Protein AF-A0A2P2IEB6-F1 (afdb_monomer)

Secondary structure (DSSP, 8-state):
------EES----TT--S---EESSHHHHHHHHHHHHTT-S--EEEEEEES--SSSEEEEEEEEEE-SS-EEEESS--TTEEEEEEEEEEEEE-SSEEEEEEEESS--TTHHHHHHHHTT--B-

Mean predicted aligned error: 4.44 Å

Solvent-accessible surface area (backbone atoms only — not comparable to full-atom values): 7463 Å² total; per-residue (Å²): 132,84,82,78,67,62,45,68,65,58,86,75,57,93,94,50,86,80,93,75,52,66,30,73,46,70,69,57,36,49,52,54,39,48,39,54,72,71,61,74,58,86,50,75,42,82,43,54,20,39,41,74,76,97,53,62,60,50,71,54,76,42,22,41,29,74,56,99,87,49,67,46,80,35,98,56,90,51,93,81,40,38,84,38,37,38,39,38,33,62,74,45,82,57,92,60,34,25,37,28,40,38,36,51,78,43,93,59,82,63,46,70,54,51,53,30,39,74,72,69,30,31,63,113

Organism: NCBI:txid1518452

Nearest PDB structures (foldseek):
  5vbb-assembly1_A  TM=8.942E-01  e=1.731E-07  Homo sapiens
  1xpi-assembly2_B  TM=9.000E-01  e=1.934E-07  Escherichia coli
  2i82-assembly2_B  TM=9.274E-01  e=5.858E-07  Escherichia coli
  1v9f-assembly1_A  TM=8.729E-01  e=3.012E-07  Escherichia coli
  1v9k-assembly2_B  TM=8.672E-01  e=4.694E-07  Escherichia coli

pLDDT: mean 93.03, std 8.3, range [44.75, 98.44]

InterPro domains:
  IPR006145 Pseudouridine synthase, RsuA/RluA-like [PF00849] (3-117)
  IPR006145 Pseudouridine synthase, RsuA/RluA-like [cd02869] (9-124)
  IPR020103 Pseudouridine synthase, catalytic domain superfamily [SSF55120] (5-124)
  IPR050188 RluA Pseudouridine Synthase [PTHR21600] (9-124)

Foldseek 3Di:
DPPQDKDWLDDDDPPDDDDTDIGSDPVVSVVVNVCVVVVVDKDKDKFKWFADDPDQKDKDWFWWADDPPDIATDRDDDVRTDIWMKIWGFPDDDDGMTIIMIIGPDDDPCRVQNRCVVVVTHTD

Structure (mmCIF, N/CA/C/O backbone):
data_AF-A0A2P2IEB6-F1
#
_entry.id   AF-A0A2P2IEB6-F1
#
loop_
_atom_site.group_PDB
_atom_site.id
_atom_site.type_symbol
_atom_site.label_atom_id
_atom_site.label_alt_id
_atom_site.label_comp_id
_atom_site.label_asym_id
_atom_site.label_entity_id
_atom_site.label_seq_id
_atom_site.pdbx_PDB_ins_code
_atom_site.Cartn_x
_atom_site.Cartn_y
_atom_site.Cartn_z
_atom_site.occupancy
_atom_site.B_iso_or_equiv
_atom_site.auth_seq_id
_atom_site.auth_comp_id
_atom_site.auth_asym_id
_atom_site.auth_atom_id
_atom_site.pdbx_PDB_model_num
ATOM 1 N N . LYS A 1 1 ? 6.670 -29.311 -22.116 1.00 44.75 1 LYS A N 1
ATOM 2 C CA . LYS A 1 1 ? 5.925 -28.043 -21.888 1.00 44.75 1 LYS A CA 1
ATOM 3 C C . LYS A 1 1 ? 6.860 -26.886 -22.221 1.00 44.75 1 LYS A C 1
ATOM 5 O O . LYS A 1 1 ? 7.917 -26.811 -21.618 1.00 44.75 1 LYS A O 1
ATOM 10 N N . LYS A 1 2 ? 6.540 -26.054 -23.219 1.00 46.88 2 LYS A N 1
ATOM 11 C CA . LYS A 1 2 ? 7.366 -24.898 -23.611 1.00 46.88 2 LYS A CA 1
ATOM 12 C C . LYS A 1 2 ? 7.413 -23.932 -22.418 1.00 46.88 2 LYS A C 1
ATOM 14 O O . LYS A 1 2 ? 6.352 -23.486 -21.989 1.00 46.88 2 LYS A O 1
ATOM 19 N N . ASN A 1 3 ? 8.595 -23.670 -21.855 1.00 53.81 3 ASN A N 1
ATOM 20 C CA . ASN A 1 3 ? 8.770 -22.639 -20.831 1.00 53.81 3 ASN A CA 1
ATOM 21 C C . ASN A 1 3 ? 8.385 -21.303 -21.461 1.00 53.81 3 ASN A C 1
ATOM 23 O O . ASN A 1 3 ? 9.106 -20.747 -22.287 1.00 53.81 3 ASN A O 1
ATOM 27 N N . MET A 1 4 ? 7.178 -20.846 -21.154 1.00 59.84 4 MET A N 1
ATOM 28 C CA . MET A 1 4 ? 6.677 -19.575 -21.634 1.00 59.84 4 MET A CA 1
ATOM 29 C C . MET A 1 4 ? 7.330 -18.512 -20.754 1.00 59.84 4 MET A C 1
ATOM 31 O O . MET A 1 4 ? 6.841 -18.226 -19.667 1.00 59.84 4 MET A O 1
ATOM 35 N N . ASN A 1 5 ? 8.487 -18.010 -21.183 1.00 79.56 5 ASN A N 1
ATOM 36 C CA . ASN A 1 5 ? 9.218 -16.985 -20.448 1.00 79.56 5 ASN A CA 1
ATOM 37 C C . ASN A 1 5 ? 8.384 -15.698 -20.442 1.00 79.56 5 ASN A C 1
ATOM 39 O O . ASN A 1 5 ? 8.213 -15.055 -21.476 1.00 79.56 5 ASN A O 1
ATOM 43 N N . PHE A 1 6 ? 7.834 -15.343 -19.286 1.00 87.88 6 PHE A N 1
ATOM 44 C CA . PHE A 1 6 ? 7.255 -14.031 -19.022 1.00 87.88 6 PHE A CA 1
ATOM 45 C C . PHE A 1 6 ? 8.043 -13.360 -17.897 1.00 87.88 6 PHE A C 1
ATOM 47 O O . PHE A 1 6 ? 8.591 -14.026 -17.019 1.00 87.88 6 PHE A O 1
ATOM 54 N N . THR A 1 7 ? 8.094 -12.034 -17.918 1.00 93.19 7 THR A N 1
ATOM 55 C CA . THR A 1 7 ? 8.741 -11.221 -16.887 1.00 93.19 7 THR A CA 1
ATOM 56 C C . THR A 1 7 ? 7.682 -10.391 -16.181 1.00 93.19 7 THR A C 1
ATOM 58 O O . THR A 1 7 ? 6.880 -9.716 -16.828 1.00 93.19 7 THR A O 1
ATOM 61 N N . PHE A 1 8 ? 7.665 -10.454 -14.851 1.00 94.12 8 PHE A N 1
ATOM 62 C CA . PHE A 1 8 ? 6.779 -9.635 -14.031 1.00 94.12 8 PHE A CA 1
ATOM 63 C C . PHE A 1 8 ? 7.280 -8.192 -13.956 1.00 94.12 8 PHE A C 1
ATOM 65 O O . PHE A 1 8 ? 8.472 -7.960 -13.763 1.00 94.12 8 PHE A O 1
ATOM 72 N N . VAL A 1 9 ? 6.362 -7.233 -14.075 1.00 93.75 9 VAL A N 1
ATOM 73 C CA . VAL A 1 9 ? 6.667 -5.787 -14.029 1.00 93.75 9 VAL A CA 1
ATOM 74 C C . VAL A 1 9 ? 6.237 -5.133 -12.716 1.00 93.75 9 VAL A C 1
ATOM 76 O O . VAL A 1 9 ? 6.645 -4.019 -12.397 1.00 93.75 9 VAL A O 1
ATOM 79 N N . ASN A 1 10 ? 5.444 -5.835 -11.906 1.00 91.12 10 ASN A N 1
ATOM 80 C CA . ASN A 1 10 ? 5.138 -5.458 -10.534 1.00 91.12 10 ASN A CA 1
ATOM 81 C C . ASN A 1 10 ? 5.304 -6.654 -9.588 1.00 91.12 10 ASN A C 1
ATOM 83 O O . ASN A 1 10 ? 5.451 -7.804 -9.996 1.00 91.12 10 ASN A O 1
ATOM 87 N N . ARG A 1 11 ? 5.269 -6.353 -8.292 1.00 89.31 11 ARG A N 1
ATOM 88 C CA . ARG A 1 11 ? 5.283 -7.336 -7.210 1.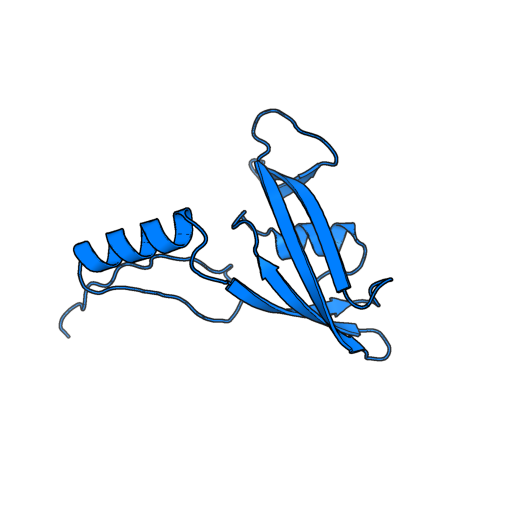00 89.31 11 ARG A CA 1
ATOM 89 C C . ARG A 1 11 ? 4.168 -7.030 -6.221 1.00 89.31 11 ARG A C 1
ATOM 91 O O . ARG A 1 11 ? 3.788 -5.870 -6.061 1.00 89.31 11 ARG A O 1
ATOM 98 N N . ILE A 1 12 ? 3.712 -8.069 -5.538 1.00 91.88 12 ILE A N 1
ATOM 99 C CA . ILE A 1 12 ? 2.858 -7.992 -4.353 1.00 91.88 12 ILE A CA 1
ATOM 100 C C . ILE A 1 12 ? 3.551 -8.737 -3.209 1.00 91.88 12 ILE A C 1
ATOM 102 O O . ILE A 1 12 ? 4.440 -9.559 -3.450 1.00 91.88 12 ILE A O 1
ATOM 106 N N . ASP A 1 13 ? 3.197 -8.419 -1.967 1.00 88.69 13 ASP A N 1
ATOM 107 C CA . ASP A 1 13 ? 3.759 -9.110 -0.806 1.00 88.69 13 ASP A CA 1
ATOM 108 C C . ASP A 1 13 ? 3.252 -10.557 -0.742 1.00 88.69 13 ASP A C 1
ATOM 110 O O . ASP A 1 13 ? 2.150 -10.858 -1.193 1.00 88.69 13 ASP A O 1
ATOM 114 N N . LYS A 1 14 ? 4.034 -11.464 -0.141 1.00 88.62 14 LYS A N 1
ATOM 115 C CA . LYS A 1 14 ? 3.709 -12.903 -0.080 1.00 88.62 14 LYS A CA 1
ATOM 116 C C . LYS A 1 14 ? 2.325 -13.187 0.522 1.00 88.62 14 LYS A C 1
ATOM 118 O O . LYS A 1 14 ? 1.644 -14.101 0.079 1.00 88.62 14 LYS A O 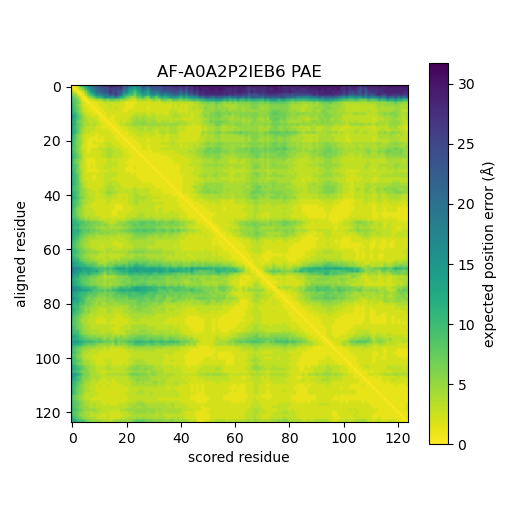1
ATOM 123 N N . ALA A 1 15 ? 1.932 -12.412 1.531 1.00 89.94 15 ALA A N 1
ATOM 124 C CA . ALA A 1 15 ? 0.643 -12.531 2.214 1.00 89.94 15 ALA A CA 1
ATOM 125 C C . ALA A 1 15 ? -0.435 -11.598 1.627 1.00 89.94 15 ALA A C 1
ATOM 127 O O . ALA A 1 15 ? -1.409 -11.278 2.303 1.00 89.94 15 ALA A O 1
ATOM 128 N N . THR A 1 16 ? -0.239 -11.093 0.409 1.00 93.31 16 THR A N 1
ATOM 129 C CA . THR A 1 16 ? -1.180 -10.214 -0.285 1.00 93.31 16 THR A CA 1
ATOM 130 C C . THR A 1 16 ? -1.653 -10.907 -1.555 1.00 93.31 16 THR A C 1
ATOM 132 O O . THR A 1 16 ? -0.849 -11.286 -2.400 1.00 93.31 16 THR A O 1
ATOM 135 N N . SER A 1 17 ? -2.966 -11.063 -1.703 1.00 95.19 17 SER A N 1
ATOM 136 C CA . SER A 1 17 ? -3.593 -11.489 -2.955 1.00 95.19 17 SER A CA 1
ATOM 137 C C . SER A 1 17 ? -3.807 -10.298 -3.887 1.00 95.19 17 SER A C 1
ATOM 139 O O . SER A 1 17 ? -3.971 -9.168 -3.425 1.00 95.19 17 SER A O 1
ATOM 141 N N . GLY A 1 18 ? -3.894 -10.544 -5.193 1.00 94.06 18 GLY A N 1
ATOM 142 C CA . GLY A 1 18 ? -4.350 -9.530 -6.137 1.00 94.06 18 GLY A CA 1
ATOM 143 C C . GLY A 1 18 ? -3.716 -9.645 -7.512 1.00 94.06 18 GLY A C 1
ATOM 144 O O . GLY A 1 18 ? -3.271 -10.712 -7.930 1.00 94.06 18 GLY A O 1
ATOM 145 N N . MET A 1 19 ? -3.700 -8.514 -8.213 1.00 94.06 19 MET A N 1
ATOM 146 C CA . MET A 1 19 ? -3.271 -8.432 -9.602 1.00 94.06 19 MET A CA 1
ATOM 147 C C . MET A 1 19 ? -1.744 -8.361 -9.734 1.00 94.06 19 MET A C 1
ATOM 149 O O . MET A 1 19 ? -1.083 -7.488 -9.161 1.00 94.06 19 MET A O 1
ATOM 153 N N . ILE A 1 20 ? -1.198 -9.256 -10.556 1.00 93.69 20 ILE A N 1
ATOM 154 C CA . ILE A 1 20 ? 0.193 -9.240 -11.007 1.00 93.69 20 ILE A CA 1
ATOM 155 C C . ILE A 1 20 ? 0.192 -9.095 -12.525 1.00 93.69 20 ILE A C 1
ATOM 157 O O . ILE A 1 20 ? -0.549 -9.776 -13.229 1.00 93.69 20 ILE A O 1
ATOM 161 N N . ILE A 1 21 ? 1.034 -8.200 -13.016 1.00 93.50 21 ILE A N 1
ATOM 162 C CA . ILE A 1 21 ? 1.210 -7.880 -14.421 1.00 93.50 21 ILE A CA 1
ATOM 163 C C . ILE A 1 21 ? 2.527 -8.516 -14.868 1.00 93.50 21 ILE A C 1
ATOM 165 O O . ILE A 1 21 ? 3.580 -8.322 -14.252 1.00 93.50 21 ILE A O 1
ATOM 169 N N . GLY A 1 22 ? 2.466 -9.284 -15.952 1.00 93.50 22 GLY A N 1
ATOM 170 C CA . GLY A 1 22 ? 3.629 -9.881 -16.591 1.00 93.50 22 GLY A CA 1
ATOM 171 C C . GLY A 1 22 ? 3.522 -9.792 -18.105 1.00 93.50 22 GLY A C 1
ATOM 172 O O . GLY A 1 22 ? 2.426 -9.844 -18.661 1.00 93.50 22 GLY A O 1
ATOM 173 N N . ALA A 1 23 ? 4.665 -9.666 -18.769 1.00 95.06 23 ALA A N 1
ATOM 174 C CA . ALA A 1 23 ? 4.748 -9.553 -20.219 1.00 95.06 23 ALA A CA 1
ATOM 175 C C . ALA A 1 23 ? 5.660 -10.634 -20.808 1.00 95.06 23 ALA A C 1
ATOM 177 O O . ALA A 1 23 ? 6.633 -11.057 -20.185 1.00 95.06 23 ALA A O 1
ATOM 178 N N . LYS A 1 24 ? 5.325 -11.098 -22.018 1.00 93.69 24 LYS A N 1
ATOM 179 C CA . LYS A 1 24 ? 6.046 -12.178 -22.721 1.00 93.69 24 LYS A CA 1
ATOM 180 C C . LYS A 1 24 ? 7.233 -11.685 -23.551 1.00 93.69 24 LYS A C 1
ATOM 182 O O . LYS A 1 24 ? 8.063 -12.490 -23.956 1.00 93.69 24 LYS A O 1
ATOM 187 N N . THR A 1 25 ? 7.296 -10.390 -23.850 1.00 93.94 25 THR A N 1
ATOM 188 C CA . THR A 1 25 ? 8.331 -9.805 -24.708 1.00 93.94 25 THR A CA 1
ATOM 189 C C . THR A 1 25 ? 9.010 -8.641 -24.000 1.00 93.94 25 THR A C 1
ATOM 191 O O . THR A 1 25 ? 8.372 -7.870 -23.284 1.00 93.94 25 THR A O 1
ATOM 194 N N . LEU A 1 26 ? 10.320 -8.503 -24.211 1.00 93.19 26 LEU A N 1
ATOM 195 C CA . LEU A 1 26 ? 11.119 -7.453 -23.579 1.00 93.19 26 LEU A CA 1
ATOM 196 C C . LEU A 1 26 ? 10.646 -6.020 -23.906 1.00 93.19 26 LEU A C 1
ATOM 198 O O . LEU A 1 26 ? 10.674 -5.197 -22.991 1.00 93.19 26 LEU A O 1
ATOM 202 N N . PRO A 1 27 ? 10.180 -5.692 -25.132 1.00 96.06 27 PRO A N 1
ATOM 203 C CA . PRO A 1 27 ? 9.629 -4.366 -25.414 1.00 96.06 27 PRO A CA 1
ATOM 204 C C . PRO A 1 27 ? 8.446 -4.011 -24.504 1.00 96.06 27 PRO A C 1
ATOM 206 O O . PRO A 1 27 ? 8.459 -2.956 -23.880 1.00 96.06 27 PRO A O 1
ATOM 209 N N . VAL A 1 28 ? 7.495 -4.935 -24.325 1.00 96.19 28 VAL A N 1
ATOM 210 C CA . VAL A 1 28 ? 6.307 -4.714 -23.481 1.00 96.19 28 VAL A CA 1
ATOM 211 C C . VAL A 1 28 ? 6.679 -4.647 -21.996 1.00 96.19 28 VAL A C 1
ATOM 213 O O . VAL A 1 28 ? 6.109 -3.860 -21.247 1.00 96.19 28 VAL A O 1
ATOM 216 N N . VAL A 1 29 ? 7.676 -5.425 -21.551 1.00 95.62 29 VAL A N 1
ATOM 217 C CA . VAL A 1 29 ? 8.217 -5.314 -20.181 1.00 95.62 29 VAL A CA 1
ATOM 218 C C . VAL A 1 29 ? 8.747 -3.904 -19.918 1.00 95.62 29 VAL A C 1
ATOM 220 O O . VAL A 1 29 ? 8.483 -3.345 -18.853 1.00 95.62 29 VAL A O 1
ATOM 223 N N . ARG A 1 30 ? 9.494 -3.332 -20.873 1.00 95.44 30 ARG A N 1
ATOM 224 C CA . ARG A 1 30 ? 10.075 -1.987 -20.755 1.00 95.44 30 ARG A CA 1
ATOM 225 C C . ARG A 1 30 ? 8.986 -0.924 -20.721 1.00 95.44 30 ARG A C 1
ATOM 227 O O . ARG A 1 30 ? 8.978 -0.131 -19.791 1.00 95.44 30 ARG A O 1
ATOM 234 N N . GLU A 1 31 ? 8.049 -0.975 -21.662 1.00 96.75 31 GLU A N 1
ATOM 235 C CA . GLU A 1 31 ? 6.917 -0.048 -21.735 1.00 96.75 31 GLU A CA 1
ATOM 236 C C . GLU A 1 31 ? 6.113 -0.040 -20.429 1.00 96.75 31 GLU A C 1
ATOM 238 O O . GLU A 1 31 ? 6.021 0.990 -19.769 1.00 96.75 31 GLU A O 1
ATOM 243 N N . LEU A 1 32 ? 5.652 -1.205 -19.960 1.00 95.88 32 LEU A N 1
ATOM 244 C CA . LEU A 1 32 ? 4.899 -1.297 -18.704 1.00 95.88 32 LEU A CA 1
ATOM 245 C C . LEU A 1 32 ? 5.712 -0.836 -17.485 1.00 95.88 32 LEU A C 1
ATOM 247 O O . LEU A 1 32 ? 5.150 -0.302 -16.529 1.00 95.88 32 LEU A O 1
ATOM 251 N N . SER A 1 33 ? 7.029 -1.049 -17.487 1.00 93.62 33 SER A N 1
ATOM 252 C CA . SER A 1 33 ? 7.896 -0.573 -16.403 1.00 93.62 33 SER A CA 1
ATOM 253 C C . SER A 1 33 ? 8.007 0.952 -16.380 1.00 93.62 33 SER A C 1
ATOM 255 O O . SER A 1 33 ? 8.033 1.530 -15.290 1.00 93.62 33 SER A O 1
ATOM 257 N N . GLU A 1 34 ? 8.053 1.599 -17.546 1.00 95.25 34 GLU A N 1
ATOM 258 C CA . GLU A 1 34 ? 8.020 3.061 -17.659 1.00 95.25 34 GLU A CA 1
ATOM 259 C C . GLU A 1 34 ? 6.648 3.615 -17.254 1.00 95.25 34 GLU A C 1
ATOM 261 O O . GLU A 1 34 ? 6.599 4.487 -16.393 1.00 95.25 34 GLU A O 1
ATOM 266 N N . GLU A 1 35 ? 5.538 3.017 -17.700 1.00 95.50 35 GLU A N 1
ATOM 267 C CA . GLU A 1 35 ? 4.180 3.391 -17.256 1.00 95.50 35 GLU A CA 1
ATOM 268 C C . GLU A 1 35 ? 4.034 3.356 -15.722 1.00 95.50 35 GLU A C 1
ATOM 270 O O . GLU A 1 35 ? 3.459 4.256 -15.098 1.00 95.50 35 GLU A O 1
ATOM 275 N N . ILE A 1 36 ? 4.594 2.324 -15.078 1.00 91.75 36 ILE A N 1
ATOM 276 C CA . ILE A 1 36 ? 4.622 2.214 -13.614 1.00 91.75 36 ILE A CA 1
ATOM 277 C C . ILE A 1 36 ? 5.516 3.295 -12.993 1.00 91.75 36 ILE A C 1
ATOM 279 O O . ILE A 1 36 ? 5.165 3.841 -11.940 1.00 91.75 36 ILE A O 1
ATOM 283 N N . ARG A 1 37 ? 6.678 3.581 -13.591 1.00 89.75 37 ARG A N 1
ATOM 284 C CA . ARG A 1 37 ? 7.633 4.585 -13.096 1.00 89.75 37 ARG A CA 1
ATOM 285 C C . ARG A 1 37 ? 7.049 5.993 -13.176 1.00 89.75 37 ARG A C 1
ATOM 287 O O . ARG A 1 37 ? 7.179 6.751 -12.217 1.00 89.75 37 ARG A O 1
ATOM 294 N N . GLU A 1 38 ? 6.370 6.296 -14.272 1.00 93.19 38 GLU A N 1
ATOM 295 C CA . GLU A 1 38 ? 5.707 7.571 -14.556 1.00 93.19 38 GLU A CA 1
ATOM 296 C C . GLU A 1 38 ? 4.336 7.690 -13.874 1.00 93.19 38 GLU A C 1
ATOM 298 O O . GLU A 1 38 ? 3.660 8.705 -14.016 1.00 93.19 38 GLU A O 1
ATOM 303 N N . ARG A 1 39 ? 3.946 6.684 -13.073 1.00 90.25 39 ARG A N 1
ATOM 304 C CA . ARG A 1 39 ? 2.701 6.650 -12.285 1.00 90.25 39 ARG A CA 1
ATOM 305 C C . ARG A 1 39 ? 1.435 6.782 -13.139 1.00 90.25 39 ARG A C 1
ATOM 307 O O . ARG A 1 39 ? 0.420 7.271 -12.657 1.00 90.25 39 ARG A O 1
ATOM 314 N N . ARG A 1 40 ? 1.477 6.302 -14.383 1.00 92.69 40 ARG A N 1
ATOM 315 C CA . ARG A 1 40 ? 0.309 6.233 -15.277 1.00 92.69 40 ARG A CA 1
ATOM 316 C C . ARG A 1 40 ? -0.595 5.029 -14.993 1.00 92.69 40 ARG A C 1
ATOM 318 O O . ARG A 1 40 ? -1.711 4.959 -15.495 1.00 92.69 40 ARG A O 1
ATOM 325 N N . ILE A 1 41 ? -0.134 4.098 -14.153 1.00 91.19 41 ILE A N 1
ATOM 326 C CA . ILE A 1 41 ? -0.909 2.941 -13.692 1.00 91.19 41 ILE A CA 1
ATOM 327 C C . ILE A 1 41 ? -1.330 3.126 -12.233 1.00 91.19 41 ILE A C 1
ATOM 329 O O . ILE A 1 41 ? -0.504 3.060 -11.315 1.00 91.19 41 ILE A O 1
ATOM 333 N N . ASP A 1 42 ? -2.640 3.244 -12.027 1.00 91.38 42 ASP A N 1
ATOM 334 C CA . ASP A 1 42 ? -3.261 3.243 -10.707 1.00 91.38 42 ASP A CA 1
ATOM 335 C C . ASP A 1 42 ? -3.270 1.840 -10.094 1.00 91.38 42 ASP A C 1
ATOM 337 O O . ASP A 1 42 ? -3.764 0.875 -10.682 1.00 91.38 42 ASP A O 1
ATOM 341 N N . LYS A 1 43 ? -2.773 1.724 -8.858 1.00 92.69 43 LYS A N 1
ATOM 342 C CA . LYS A 1 43 ? -2.792 0.467 -8.093 1.00 92.69 43 LYS A CA 1
ATOM 343 C C . LYS A 1 43 ? -3.723 0.610 -6.901 1.00 92.69 43 LYS A C 1
ATOM 345 O O . LYS A 1 43 ? -3.373 1.268 -5.919 1.00 92.69 43 LYS A O 1
ATOM 350 N N . LYS A 1 44 ? -4.894 -0.017 -7.007 1.00 95.44 44 LYS A N 1
ATOM 351 C CA . LYS A 1 44 ? -5.937 -0.020 -5.978 1.00 95.44 44 LYS A CA 1
ATOM 352 C C . LYS A 1 44 ? -5.988 -1.362 -5.260 1.00 95.44 44 LYS A C 1
ATOM 354 O O . LYS A 1 44 ? -5.884 -2.413 -5.889 1.00 95.44 44 LYS A O 1
ATOM 359 N N . TYR A 1 45 ? -6.178 -1.308 -3.950 1.00 96.94 45 TYR A N 1
ATOM 360 C CA . TYR A 1 45 ? -6.259 -2.464 -3.068 1.00 96.94 45 TYR A CA 1
ATOM 361 C C . TYR A 1 45 ? -7.490 -2.348 -2.182 1.00 96.94 45 TYR A C 1
ATOM 363 O O . TYR A 1 45 ? -7.774 -1.274 -1.659 1.00 96.94 45 TYR A O 1
ATOM 371 N N . TYR A 1 46 ? -8.177 -3.465 -1.963 1.00 97.94 46 TYR A N 1
ATOM 372 C CA . TYR A 1 46 ? -9.148 -3.575 -0.881 1.00 97.94 46 TYR A CA 1
ATOM 373 C C . TYR A 1 46 ? -8.449 -4.087 0.369 1.00 97.94 46 TYR A C 1
ATOM 375 O O . TYR A 1 46 ? -7.680 -5.046 0.308 1.00 97.94 46 TYR A O 1
ATOM 383 N N . ILE A 1 47 ? -8.689 -3.415 1.488 1.00 98.00 47 ILE A N 1
ATOM 384 C CA . ILE A 1 47 ? -7.935 -3.614 2.720 1.00 98.00 47 ILE A CA 1
ATOM 385 C C . ILE A 1 47 ? -8.923 -3.684 3.872 1.00 98.00 47 ILE A C 1
ATOM 387 O O . ILE A 1 47 ? -9.661 -2.732 4.114 1.00 98.00 47 ILE A O 1
ATOM 391 N N . LEU A 1 48 ? -8.938 -4.806 4.583 1.00 98.06 48 LEU A N 1
ATOM 392 C CA . LEU A 1 48 ? -9.667 -4.914 5.837 1.00 98.06 48 LEU A CA 1
ATOM 393 C C . LEU A 1 48 ? -8.737 -4.477 6.968 1.00 98.06 48 LEU A C 1
ATOM 395 O O . LEU A 1 48 ? -7.652 -5.036 7.113 1.00 98.06 48 LEU A O 1
ATOM 399 N N . VAL A 1 49 ? -9.156 -3.481 7.742 1.00 98.25 49 VAL A N 1
ATOM 400 C CA . VAL A 1 49 ? -8.411 -2.991 8.906 1.00 98.25 49 VAL A CA 1
ATOM 401 C C . VAL A 1 49 ? -9.197 -3.207 10.187 1.00 98.25 49 VAL A C 1
ATOM 403 O O . VAL A 1 49 ? -10.434 -3.171 10.169 1.00 98.25 49 VAL A O 1
ATOM 406 N N . ASP A 1 50 ? -8.481 -3.383 11.290 1.00 97.62 50 ASP A N 1
ATOM 407 C CA . ASP A 1 50 ? -9.057 -3.282 12.625 1.00 97.62 50 ASP A CA 1
ATOM 408 C C . ASP A 1 50 ? -9.283 -1.806 12.984 1.00 97.62 50 ASP A C 1
ATOM 410 O O . ASP A 1 50 ? -8.474 -0.930 12.686 1.00 97.62 50 ASP A O 1
ATOM 414 N N . GLY A 1 51 ? -10.416 -1.515 13.613 1.00 95.44 51 GLY A N 1
ATOM 415 C CA . GLY A 1 51 ? -10.834 -0.169 13.981 1.00 95.44 51 GLY A CA 1
ATOM 416 C C . GLY A 1 51 ? -11.554 0.603 12.873 1.00 95.44 51 GLY A C 1
ATOM 417 O O . GLY A 1 51 ? -11.989 0.069 11.846 1.00 95.44 51 GLY A O 1
ATOM 418 N N . LYS A 1 52 ? -11.741 1.901 13.134 1.00 94.88 52 LYS A N 1
ATOM 419 C CA . LYS A 1 52 ? -12.449 2.842 12.260 1.00 94.88 52 LYS A CA 1
ATOM 420 C C . LYS A 1 52 ? -11.566 4.056 11.983 1.00 94.88 52 LYS A C 1
ATOM 422 O O . LYS A 1 52 ? -11.112 4.687 12.940 1.00 94.88 52 LYS A O 1
ATOM 427 N N . PRO A 1 53 ? -11.346 4.424 10.710 1.00 94.19 53 PRO A N 1
ATOM 428 C CA . PRO A 1 53 ? -10.664 5.666 10.386 1.00 94.19 53 PRO A CA 1
ATOM 429 C C . PRO A 1 53 ? -11.468 6.863 10.898 1.00 94.19 53 PRO A C 1
ATOM 431 O O . PRO A 1 53 ? -12.699 6.853 10.877 1.00 94.19 53 PRO A O 1
ATOM 434 N N . LYS A 1 54 ? -10.773 7.933 11.290 1.00 92.44 54 LYS A N 1
ATOM 435 C CA . LYS A 1 54 ? -11.418 9.177 11.747 1.00 92.44 54 LYS A CA 1
ATOM 436 C C . LYS A 1 54 ? -12.206 9.883 10.638 1.00 92.44 54 LYS A C 1
ATOM 438 O O . LYS A 1 54 ? -13.132 10.632 10.926 1.00 92.44 54 LYS A O 1
ATOM 443 N N . GLN A 1 55 ? -11.817 9.675 9.381 1.00 95.88 55 GLN A N 1
ATOM 444 C CA . GLN A 1 55 ? -12.415 10.309 8.208 1.00 95.88 55 GLN A CA 1
ATOM 445 C C . GLN A 1 55 ? -12.709 9.266 7.127 1.00 95.88 55 GLN A C 1
ATOM 447 O O . GLN A 1 55 ? -11.942 8.327 6.935 1.00 95.88 55 GLN A O 1
ATOM 452 N N . ASN A 1 56 ? -13.787 9.467 6.364 1.00 95.94 56 ASN A N 1
ATOM 453 C CA . ASN A 1 56 ? -14.159 8.571 5.260 1.00 95.94 56 ASN A CA 1
ATOM 454 C C . ASN A 1 56 ? -13.172 8.597 4.086 1.00 95.94 56 ASN A C 1
ATOM 456 O O . ASN A 1 56 ? -13.146 7.665 3.287 1.00 95.94 56 ASN A O 1
ATOM 460 N N . LYS A 1 57 ? -12.397 9.671 3.940 1.00 98.19 57 LYS A N 1
ATOM 461 C CA . LYS A 1 57 ? -11.298 9.784 2.983 1.00 98.19 57 LYS A CA 1
ATOM 462 C C . LYS A 1 57 ? -10.125 10.409 3.712 1.00 98.19 57 LYS A C 1
ATOM 464 O O . LYS A 1 57 ? -10.316 11.403 4.403 1.00 98.19 57 LYS A O 1
ATOM 469 N N . PHE A 1 58 ? -8.942 9.842 3.557 1.00 98.00 58 PHE A N 1
ATOM 470 C CA . PHE A 1 58 ? -7.736 10.359 4.190 1.00 98.00 58 PHE A CA 1
ATOM 471 C C . PHE A 1 58 ? -6.510 10.011 3.351 1.00 98.00 58 PHE A C 1
ATOM 473 O O . PHE A 1 58 ? -6.538 9.113 2.511 1.00 98.00 58 PHE A O 1
ATOM 480 N N . THR A 1 59 ? -5.440 10.772 3.545 1.00 98.12 59 THR A N 1
ATOM 481 C CA . THR A 1 59 ? -4.156 10.565 2.870 1.00 98.12 59 THR A CA 1
ATOM 482 C C . THR A 1 59 ? -3.090 10.431 3.936 1.00 98.12 59 THR A C 1
ATOM 484 O O . THR A 1 59 ? -3.041 11.260 4.840 1.00 98.12 59 THR A O 1
ATOM 487 N N . ILE A 1 60 ? -2.230 9.427 3.807 1.00 97.12 60 ILE A N 1
ATOM 488 C CA . ILE A 1 60 ? -1.047 9.290 4.655 1.00 97.12 60 ILE A CA 1
ATOM 489 C C . ILE A 1 60 ? 0.164 9.670 3.808 1.00 97.12 60 ILE A C 1
ATOM 491 O O . ILE A 1 60 ? 0.411 9.061 2.761 1.00 97.12 60 ILE A O 1
ATOM 495 N N . LYS A 1 61 ? 0.888 10.702 4.250 1.00 96.94 61 LYS A N 1
ATOM 496 C CA . LYS A 1 61 ? 2.172 11.127 3.686 1.00 96.94 61 LYS A CA 1
ATOM 497 C C . LYS A 1 61 ? 3.239 10.974 4.756 1.00 96.94 61 LYS A C 1
ATOM 499 O O . LYS A 1 61 ? 3.129 11.583 5.815 1.00 96.94 61 LYS A O 1
ATOM 504 N N . SER A 1 62 ? 4.256 10.181 4.465 1.00 96.56 62 SER A N 1
ATOM 505 C CA . SER A 1 62 ? 5.329 9.881 5.410 1.00 96.56 62 SER A CA 1
ATOM 506 C C . SER A 1 62 ? 6.562 9.360 4.690 1.00 96.56 62 SER A C 1
ATOM 508 O O . SER A 1 62 ? 6.530 9.089 3.484 1.00 96.56 62 SER A O 1
ATOM 510 N N . TYR A 1 63 ? 7.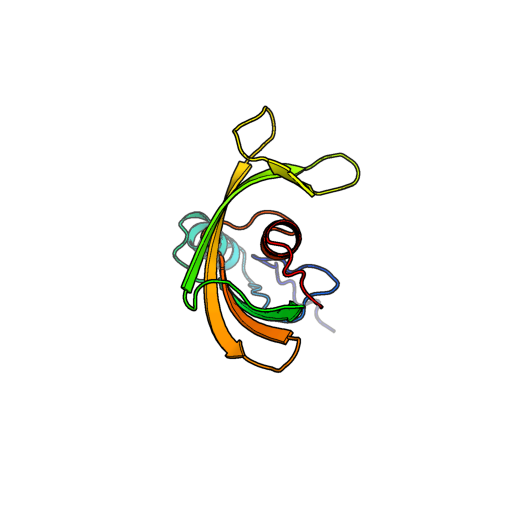664 9.201 5.415 1.00 97.38 63 TYR A N 1
ATOM 511 C CA . TYR A 1 63 ? 8.888 8.626 4.874 1.00 97.38 63 TYR A CA 1
ATOM 512 C C . TYR A 1 63 ? 9.033 7.183 5.340 1.00 97.38 63 TYR A C 1
ATOM 514 O O . TYR A 1 63 ? 8.911 6.896 6.525 1.00 97.38 63 TYR A O 1
ATOM 522 N N . LEU A 1 64 ? 9.325 6.265 4.418 1.00 96.25 64 LEU A N 1
ATOM 523 C CA . LEU A 1 64 ? 9.613 4.874 4.758 1.00 96.25 64 LEU A CA 1
ATOM 524 C C . LEU A 1 64 ? 11.092 4.577 4.576 1.00 96.25 64 LEU A C 1
ATOM 526 O O . LEU A 1 64 ? 11.657 4.803 3.501 1.00 96.25 64 LEU A O 1
ATOM 530 N N . LYS A 1 65 ? 11.701 4.010 5.612 1.00 95.69 65 LYS A N 1
ATOM 531 C CA . LYS A 1 65 ? 13.097 3.575 5.615 1.00 95.69 65 LYS A CA 1
ATOM 532 C C . LYS A 1 65 ? 13.146 2.065 5.770 1.00 95.69 65 LYS A C 1
ATOM 534 O O . LYS A 1 65 ? 12.517 1.489 6.659 1.00 95.69 65 LYS A O 1
ATOM 539 N N . LYS A 1 66 ? 13.875 1.411 4.869 1.00 92.50 66 LYS A N 1
ATOM 540 C CA . LYS A 1 66 ? 14.139 -0.024 4.966 1.00 92.50 66 LYS A CA 1
ATOM 541 C C . LYS A 1 66 ? 15.382 -0.218 5.830 1.00 92.50 66 LYS A C 1
ATOM 543 O O . LYS A 1 66 ? 16.433 0.317 5.496 1.00 92.50 66 LYS A O 1
ATOM 548 N N . THR A 1 67 ? 15.247 -0.975 6.909 1.00 90.19 67 THR A N 1
ATOM 549 C CA . THR A 1 67 ? 16.361 -1.485 7.713 1.00 90.19 67 THR A CA 1
ATOM 550 C C . THR A 1 67 ? 16.675 -2.924 7.297 1.00 90.19 67 THR A C 1
ATOM 552 O O . THR A 1 67 ? 15.985 -3.496 6.445 1.00 90.19 67 THR A O 1
ATOM 555 N N . ASP A 1 68 ? 17.690 -3.535 7.908 1.00 85.88 68 ASP A N 1
ATOM 556 C CA . ASP A 1 68 ? 18.062 -4.927 7.621 1.00 85.88 68 ASP A CA 1
ATOM 557 C C . ASP A 1 68 ? 16.926 -5.917 7.913 1.00 85.88 68 ASP A C 1
ATOM 559 O O . ASP A 1 68 ? 16.779 -6.929 7.231 1.00 85.88 68 ASP A O 1
ATOM 563 N N . THR A 1 69 ? 16.080 -5.601 8.897 1.00 86.19 69 THR A N 1
ATOM 564 C CA . THR A 1 69 ? 15.049 -6.511 9.411 1.00 86.19 69 THR A CA 1
ATOM 565 C C . THR A 1 69 ? 13.620 -6.080 9.097 1.00 86.19 69 THR A C 1
ATOM 567 O O . THR A 1 69 ? 12.728 -6.928 9.059 1.00 86.19 69 THR A O 1
ATOM 570 N N . LYS A 1 70 ? 13.356 -4.785 8.878 1.00 90.19 70 LYS A N 1
ATOM 571 C CA . LYS A 1 70 ? 11.987 -4.267 8.728 1.00 90.19 70 LYS A CA 1
ATOM 572 C C . LYS A 1 70 ? 11.904 -2.994 7.887 1.00 90.19 70 LYS A C 1
ATOM 574 O O . LYS A 1 70 ? 12.900 -2.406 7.486 1.00 90.19 70 LYS A O 1
ATOM 579 N N . VAL A 1 71 ? 10.675 -2.570 7.609 1.00 91.88 71 VAL A N 1
ATOM 580 C CA . VAL A 1 71 ? 10.378 -1.234 7.082 1.00 91.88 71 VAL A CA 1
ATOM 581 C C . VAL A 1 71 ? 9.775 -0.424 8.219 1.00 91.88 71 VAL A C 1
ATOM 583 O O . VAL A 1 71 ? 8.851 -0.899 8.877 1.00 91.88 71 VAL A O 1
ATOM 586 N N . VAL A 1 72 ? 10.317 0.765 8.462 1.00 93.50 72 VAL A N 1
ATOM 587 C CA . VAL A 1 72 ? 9.822 1.703 9.475 1.00 93.50 72 VAL A CA 1
ATOM 588 C C . VAL A 1 72 ? 9.294 2.965 8.810 1.00 93.50 72 VAL A C 1
ATOM 590 O O . VAL A 1 72 ? 9.774 3.353 7.743 1.00 93.50 72 VAL A O 1
ATOM 593 N N . GLU A 1 73 ? 8.309 3.587 9.447 1.00 94.12 73 GLU A N 1
ATOM 594 C CA . GLU A 1 73 ? 7.789 4.896 9.062 1.00 94.12 73 GLU A CA 1
ATOM 595 C C . GLU A 1 73 ? 8.400 5.982 9.929 1.00 94.12 73 GLU A C 1
ATOM 597 O O . GLU A 1 73 ? 8.597 5.802 11.130 1.00 94.12 73 GLU A O 1
ATOM 602 N N . LEU A 1 74 ? 8.702 7.100 9.287 1.00 93.06 74 LEU A N 1
ATOM 603 C CA . LEU A 1 74 ? 9.343 8.262 9.862 1.00 93.06 74 LEU A CA 1
ATOM 604 C C . LEU A 1 74 ? 8.488 9.493 9.556 1.00 93.06 74 LEU A C 1
ATOM 606 O O . LEU A 1 74 ? 7.962 9.651 8.448 1.00 93.06 74 LEU A O 1
ATOM 610 N N . ASN A 1 75 ? 8.398 10.389 10.539 1.00 88.00 75 ASN A N 1
ATOM 611 C CA . ASN A 1 75 ? 7.669 11.657 10.423 1.00 88.00 75 ASN A CA 1
ATOM 612 C C . ASN A 1 75 ? 8.452 12.729 9.648 1.00 88.00 75 ASN A C 1
ATOM 614 O O . ASN A 1 75 ? 7.899 13.765 9.292 1.00 88.00 75 ASN A O 1
ATOM 618 N N . GLY A 1 76 ? 9.737 12.488 9.387 1.00 91.06 76 GLY A N 1
ATOM 619 C CA . GLY A 1 76 ? 10.625 13.386 8.663 1.00 91.06 76 GLY A CA 1
ATOM 620 C C . GLY A 1 76 ? 11.582 12.611 7.769 1.00 91.06 76 GLY A C 1
ATOM 621 O O . GLY A 1 76 ? 11.672 11.382 7.840 1.00 91.06 76 GLY A O 1
ATOM 622 N N . TRP A 1 77 ? 12.278 13.340 6.902 1.00 94.38 77 TRP A N 1
ATOM 623 C CA . TRP A 1 77 ? 13.305 12.744 6.063 1.00 94.38 77 TRP A CA 1
ATOM 624 C C . TRP A 1 77 ? 14.528 12.358 6.901 1.00 94.38 77 TRP A C 1
ATOM 626 O O . TRP A 1 77 ? 14.988 13.124 7.744 1.00 94.38 77 TRP A O 1
ATOM 636 N N . GLU A 1 78 ? 15.072 11.183 6.608 1.00 93.81 78 GLU A N 1
ATOM 637 C CA . GLU A 1 78 ? 16.364 10.707 7.089 1.00 93.81 78 GLU A CA 1
ATOM 638 C C . GLU A 1 78 ? 17.125 10.070 5.927 1.00 93.81 78 GLU A C 1
ATOM 640 O O . GLU A 1 78 ? 16.528 9.631 4.936 1.00 93.81 78 GLU A O 1
ATOM 645 N N . GLU A 1 79 ? 18.439 9.917 6.081 1.00 93.62 79 GLU A N 1
ATOM 646 C CA . GLU A 1 79 ? 19.246 9.176 5.120 1.00 93.62 79 GLU A CA 1
ATOM 647 C C . GLU A 1 79 ? 18.693 7.754 4.903 1.00 93.62 79 GLU A C 1
ATOM 649 O O . GLU A 1 79 ? 18.361 7.023 5.846 1.00 93.62 79 GLU A O 1
ATOM 654 N N . GLY A 1 80 ? 18.548 7.383 3.627 1.00 91.50 80 GLY A N 1
ATOM 655 C CA . GLY A 1 80 ? 17.968 6.111 3.191 1.00 91.50 80 GLY A CA 1
ATOM 656 C C . GLY A 1 80 ? 16.435 6.041 3.238 1.00 91.50 80 GLY A C 1
ATOM 657 O O . GLY A 1 80 ? 15.860 5.063 2.745 1.00 91.50 80 GLY A O 1
ATOM 658 N N . ALA A 1 81 ? 15.754 7.054 3.779 1.00 95.31 81 ALA A N 1
ATOM 659 C CA . ALA A 1 81 ? 14.301 7.124 3.775 1.00 95.31 81 ALA A CA 1
ATOM 660 C C . ALA A 1 81 ? 13.767 7.577 2.408 1.00 95.31 81 ALA A C 1
ATOM 662 O O . ALA A 1 81 ? 14.376 8.377 1.695 1.00 95.31 81 ALA A O 1
ATOM 663 N N . LYS A 1 82 ? 12.602 7.055 2.024 1.00 95.44 82 LYS A N 1
ATOM 664 C CA . LYS A 1 82 ? 11.926 7.406 0.773 1.00 95.44 82 LYS A CA 1
ATOM 665 C C . LYS A 1 82 ? 10.540 7.931 1.070 1.00 95.44 82 LYS A C 1
ATOM 667 O O . LYS A 1 82 ? 9.784 7.289 1.794 1.00 95.44 82 LYS A O 1
ATOM 672 N N . GLU A 1 83 ? 10.193 9.048 0.443 1.00 96.19 83 GLU A N 1
ATOM 673 C CA . GLU A 1 83 ? 8.840 9.584 0.514 1.00 96.19 83 GLU A CA 1
ATOM 674 C C . GLU A 1 83 ? 7.825 8.535 0.036 1.00 96.19 83 GLU A C 1
ATOM 676 O O . GLU A 1 83 ? 8.046 7.801 -0.952 1.00 96.19 83 GLU A O 1
ATOM 681 N N . SER A 1 84 ? 6.724 8.467 0.776 1.00 96.19 84 SER A N 1
ATOM 682 C CA . SER A 1 84 ? 5.603 7.586 0.532 1.00 96.19 84 SER A CA 1
ATOM 683 C C . SER A 1 84 ? 4.274 8.317 0.691 1.00 96.19 84 SER A C 1
ATOM 685 O O . SER A 1 84 ? 4.073 9.094 1.625 1.00 96.19 84 SER A O 1
ATOM 687 N N . ILE A 1 85 ? 3.361 8.059 -0.240 1.00 96.94 85 ILE A N 1
ATOM 688 C CA . ILE A 1 85 ? 2.016 8.626 -0.231 1.00 96.94 85 ILE A CA 1
ATOM 689 C C . ILE A 1 85 ? 0.987 7.560 -0.603 1.00 96.94 85 ILE A C 1
ATOM 691 O O . ILE A 1 85 ? 1.122 6.858 -1.615 1.00 96.94 85 ILE A O 1
ATOM 695 N N . SER A 1 86 ? -0.043 7.453 0.231 1.00 97.50 86 SER A N 1
ATOM 696 C CA . SER A 1 86 ? -1.171 6.539 0.053 1.00 97.50 86 SER A CA 1
ATOM 697 C C . SER A 1 86 ? -2.478 7.273 0.299 1.00 97.50 86 SER A C 1
ATOM 699 O O . SER A 1 86 ? -2.591 8.059 1.243 1.00 97.50 86 SER A O 1
ATOM 701 N N . TYR A 1 87 ? -3.472 6.984 -0.528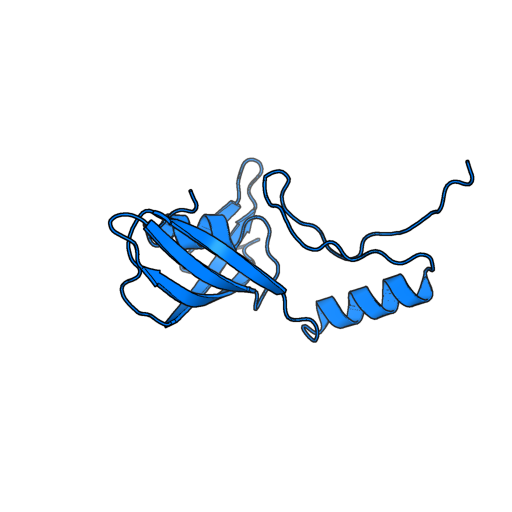 1.00 98.25 87 TYR A N 1
ATOM 702 C CA . TYR A 1 87 ? -4.808 7.553 -0.422 1.00 98.25 87 TYR A CA 1
ATOM 703 C C . TYR A 1 87 ? -5.778 6.457 -0.021 1.00 98.25 87 TYR A C 1
ATOM 705 O O . TYR A 1 87 ? -5.748 5.370 -0.594 1.00 98.25 87 TYR A O 1
ATOM 713 N N . PHE A 1 88 ? -6.654 6.748 0.929 1.00 98.44 88 PHE A N 1
ATOM 714 C CA . PHE A 1 88 ? -7.621 5.790 1.435 1.00 98.44 88 PHE A CA 1
ATOM 715 C C . PHE A 1 88 ? -9.030 6.352 1.364 1.00 98.44 88 PHE A C 1
ATOM 717 O O . PHE A 1 88 ? -9.271 7.539 1.606 1.00 98.44 88 PHE A O 1
ATOM 724 N N . LYS A 1 89 ? -9.976 5.466 1.071 1.00 98.44 89 LYS A N 1
ATOM 725 C CA . LYS A 1 89 ? -11.407 5.730 1.133 1.00 98.44 89 LYS A CA 1
ATOM 726 C C . LYS A 1 89 ? -12.097 4.583 1.856 1.00 98.44 89 LYS A C 1
ATOM 728 O O . LYS A 1 89 ? -11.928 3.421 1.496 1.00 98.44 89 LYS A O 1
ATOM 733 N N . THR A 1 90 ? -12.924 4.912 2.837 1.00 98.25 90 THR A N 1
ATOM 734 C CA . THR A 1 90 ? -13.815 3.953 3.483 1.00 98.25 90 THR A CA 1
ATOM 735 C C . THR A 1 90 ? -14.854 3.461 2.484 1.00 98.25 90 THR A C 1
ATOM 737 O O . THR A 1 90 ? -15.602 4.252 1.907 1.00 98.25 90 THR A O 1
ATOM 740 N N . ILE A 1 91 ? -14.902 2.144 2.293 1.00 98.19 91 ILE A N 1
ATOM 741 C CA . ILE A 1 91 ? -15.907 1.466 1.471 1.00 98.19 91 ILE A CA 1
ATOM 742 C C . ILE A 1 91 ? -17.064 1.003 2.347 1.00 98.19 91 ILE A C 1
ATOM 744 O O . ILE A 1 91 ? -18.224 1.212 2.001 1.00 98.19 91 ILE A O 1
ATOM 748 N N . LYS A 1 92 ? -16.758 0.392 3.497 1.00 97.75 92 LYS A N 1
ATOM 749 C CA . LYS A 1 92 ? -17.776 -0.111 4.421 1.00 97.75 92 LYS A CA 1
ATOM 750 C C . LYS A 1 92 ? -17.260 -0.149 5.853 1.00 97.75 92 LYS A C 1
ATOM 752 O O . LYS A 1 92 ? -16.219 -0.741 6.120 1.00 97.75 92 LYS A O 1
ATOM 757 N N . ASN A 1 93 ? -18.036 0.417 6.774 1.00 95.94 93 ASN A N 1
ATOM 758 C CA . ASN A 1 93 ? -17.794 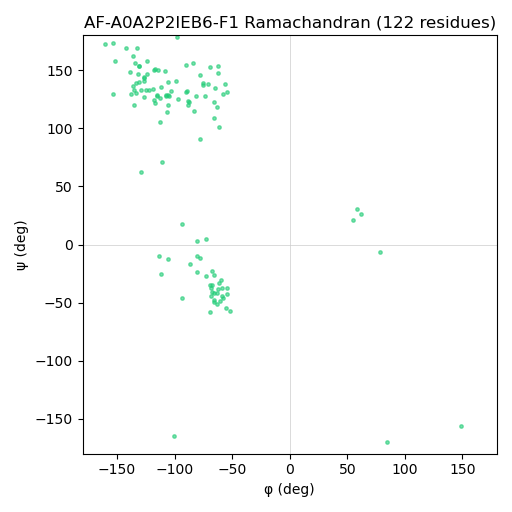0.302 8.210 1.00 95.94 93 ASN A CA 1
ATOM 759 C C . ASN A 1 93 ? -18.513 -0.930 8.772 1.00 95.94 93 ASN A C 1
ATOM 761 O O . ASN A 1 93 ? -19.702 -1.134 8.517 1.00 95.94 93 ASN A O 1
ATOM 765 N N . GLY A 1 94 ? -17.799 -1.735 9.551 1.00 93.38 94 GLY A N 1
ATOM 766 C CA . GLY A 1 94 ? -18.354 -2.769 10.420 1.00 93.38 94 GLY A CA 1
ATOM 767 C C . GLY A 1 94 ? -18.420 -2.309 11.880 1.00 93.38 94 GLY A C 1
ATOM 768 O O . GLY A 1 94 ? -18.307 -1.118 12.188 1.00 93.38 94 GLY A O 1
ATOM 769 N N . LYS A 1 95 ? -18.606 -3.263 12.802 1.00 91.69 95 LYS A N 1
ATOM 770 C CA . LYS A 1 95 ? -18.559 -2.984 14.248 1.00 91.69 95 LYS A CA 1
ATOM 771 C C . LYS A 1 95 ? -17.133 -2.654 14.695 1.00 91.69 95 LYS A C 1
ATOM 773 O O . LYS A 1 95 ? -16.898 -1.543 15.158 1.00 91.69 95 LYS A O 1
ATOM 778 N N . GLU A 1 96 ? -16.208 -3.582 14.465 1.00 95.06 96 GLU A N 1
ATOM 779 C CA . GLU A 1 96 ? -14.807 -3.490 14.912 1.00 95.06 96 GLU A CA 1
ATOM 780 C C . GLU A 1 96 ? -13.808 -3.356 13.763 1.00 95.06 96 GLU A C 1
ATOM 782 O O . GLU A 1 96 ? -12.640 -3.092 14.000 1.00 95.06 96 GLU A O 1
ATOM 787 N N . ARG A 1 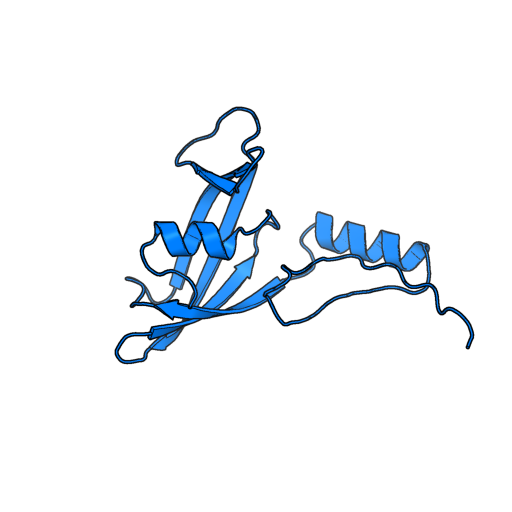97 ? -14.259 -3.533 12.518 1.00 97.62 97 ARG A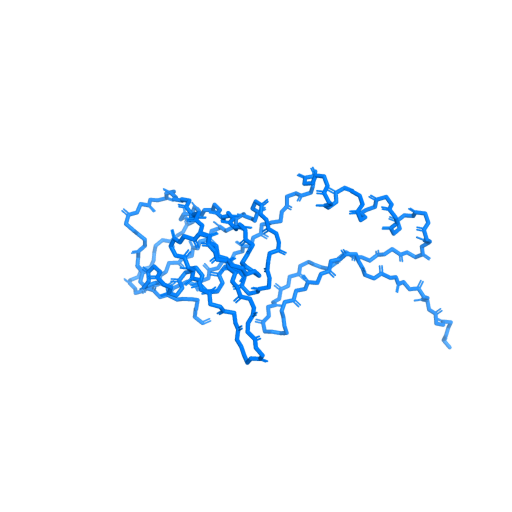 N 1
ATOM 788 C CA . ARG A 1 97 ? -13.408 -3.543 11.326 1.00 97.62 97 ARG A CA 1
ATOM 789 C C . ARG A 1 97 ? -13.960 -2.650 10.241 1.00 97.62 97 ARG A C 1
ATOM 791 O O . ARG A 1 97 ? -15.177 -2.472 10.142 1.00 97.62 97 ARG A O 1
ATOM 798 N N . THR A 1 98 ? -13.074 -2.160 9.388 1.00 98.25 98 THR A N 1
ATOM 799 C CA . THR A 1 98 ? -13.431 -1.295 8.265 1.00 98.25 98 THR A CA 1
ATOM 800 C C . THR A 1 98 ? -12.812 -1.817 6.978 1.00 98.25 98 THR A C 1
ATOM 802 O O . THR A 1 98 ? -11.633 -2.155 6.934 1.00 98.25 98 THR A O 1
ATOM 805 N N . LEU A 1 99 ? -13.614 -1.882 5.917 1.00 98.44 99 LEU A N 1
ATOM 806 C CA . LEU A 1 99 ? -13.126 -2.143 4.570 1.00 98.44 99 LEU A CA 1
ATOM 807 C C . LEU A 1 99 ? -12.747 -0.815 3.915 1.00 98.44 99 LEU A C 1
ATOM 809 O O . LEU A 1 99 ? -13.598 0.065 3.740 1.00 98.44 99 LEU A O 1
ATOM 813 N N . LEU A 1 100 ? -11.484 -0.699 3.531 1.00 98.44 100 LEU A N 1
ATOM 814 C CA . LEU A 1 100 ? -10.911 0.439 2.829 1.00 98.44 100 LEU A CA 1
ATOM 815 C C . LEU A 1 100 ? -10.603 0.075 1.377 1.00 98.44 100 LEU A C 1
ATOM 817 O O . LEU A 1 100 ? -10.239 -1.056 1.064 1.00 98.44 100 LEU A O 1
ATOM 821 N N . GLU A 1 101 ? -10.694 1.067 0.505 1.00 98.38 101 GLU A N 1
ATOM 822 C CA . GLU A 1 101 ? -9.973 1.112 -0.760 1.00 98.38 101 GLU A CA 1
ATOM 823 C C . GLU A 1 101 ? -8.713 1.952 -0.536 1.00 98.38 101 GLU A C 1
ATOM 825 O O . GLU A 1 101 ? -8.803 3.086 -0.063 1.00 98.38 101 GLU A O 1
ATOM 830 N N . GLY A 1 102 ? -7.546 1.390 -0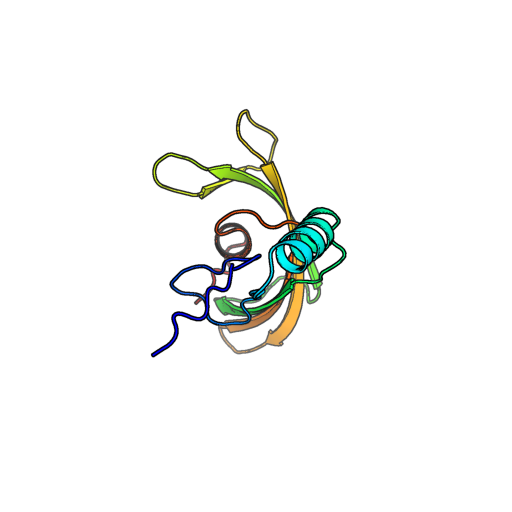.842 1.00 97.50 102 GLY A N 1
ATOM 831 C CA . GLY A 1 102 ? -6.254 2.065 -0.798 1.00 97.50 102 GLY A CA 1
ATOM 832 C C . GLY A 1 102 ? -5.673 2.221 -2.199 1.00 97.50 102 GLY A C 1
ATOM 833 O O . GLY A 1 102 ? -5.520 1.233 -2.915 1.00 97.50 102 GLY A O 1
ATOM 834 N N . LEU A 1 103 ? -5.320 3.445 -2.579 1.00 96.50 103 L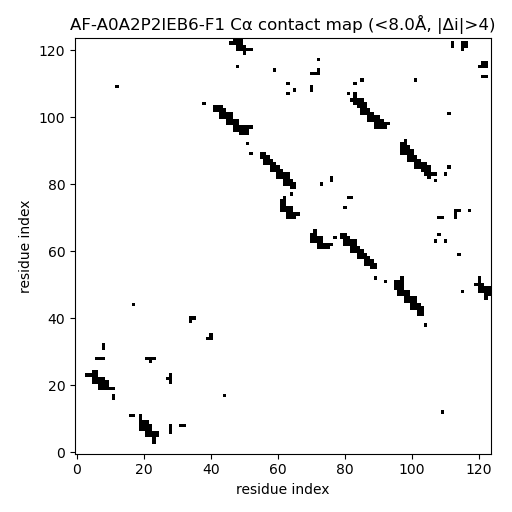EU A N 1
ATOM 835 C CA . LEU A 1 103 ? -4.609 3.780 -3.810 1.00 96.50 103 LEU A CA 1
ATOM 836 C C . LEU A 1 103 ? -3.166 4.167 -3.473 1.00 96.50 103 LEU A C 1
ATOM 838 O O . LEU A 1 103 ? -2.915 5.040 -2.638 1.00 96.50 103 LEU A O 1
ATOM 842 N N . LEU A 1 104 ? -2.210 3.535 -4.150 1.00 93.94 104 LEU A N 1
ATOM 843 C CA . LEU A 1 104 ? -0.791 3.855 -4.011 1.00 93.94 104 LEU A CA 1
ATOM 844 C C . LEU A 1 104 ? -0.405 5.051 -4.888 1.00 93.94 104 LEU A C 1
ATOM 846 O O . LEU A 1 104 ? -0.372 4.921 -6.108 1.00 93.94 104 LEU A O 1
ATOM 850 N N . GLY A 1 105 ? -0.012 6.174 -4.279 1.00 92.12 105 GLY A N 1
ATOM 851 C CA . GLY A 1 105 ? 0.683 7.253 -5.000 1.00 92.12 105 GLY A CA 1
ATOM 852 C C . GLY A 1 105 ? 2.180 6.964 -5.194 1.00 92.12 105 GLY A C 1
ATOM 853 O O . GLY A 1 105 ? 2.820 7.453 -6.124 1.00 92.12 105 GLY A O 1
ATOM 854 N N . THR A 1 106 ? 2.748 6.111 -4.340 1.00 91.88 106 THR A N 1
ATOM 855 C CA . THR A 1 106 ? 4.108 5.557 -4.450 1.00 91.88 106 THR A CA 1
ATOM 856 C C . THR A 1 106 ? 4.097 4.057 -4.182 1.00 91.88 106 THR A C 1
ATOM 858 O O . THR A 1 106 ? 3.223 3.561 -3.487 1.00 91.88 106 THR A O 1
ATOM 861 N N . GLY A 1 107 ? 5.090 3.320 -4.687 1.00 90.00 107 GLY A N 1
ATOM 862 C CA . GLY A 1 107 ? 5.215 1.873 -4.462 1.00 90.00 107 GLY A CA 1
ATOM 863 C C . GLY A 1 107 ? 6.398 1.494 -3.573 1.00 90.00 107 GLY A C 1
ATOM 864 O O . GLY A 1 107 ? 7.383 0.962 -4.086 1.00 90.00 107 GLY A O 1
ATOM 865 N N . ARG A 1 108 ? 6.349 1.784 -2.267 1.00 92.62 108 ARG A N 1
ATOM 866 C CA . ARG A 1 108 ? 7.388 1.350 -1.311 1.00 92.62 108 ARG A CA 1
ATOM 867 C C . ARG A 1 108 ? 7.051 -0.016 -0.702 1.00 92.62 108 ARG A C 1
ATOM 869 O O . ARG A 1 108 ? 5.892 -0.415 -0.628 1.00 92.62 108 ARG A O 1
ATOM 876 N N . THR A 1 109 ? 8.079 -0.744 -0.270 1.00 91.75 109 THR A N 1
ATOM 877 C CA . THR A 1 109 ? 7.927 -2.062 0.366 1.00 91.75 109 THR A CA 1
ATOM 878 C C . THR A 1 109 ? 7.036 -1.961 1.602 1.00 91.75 109 THR A C 1
ATOM 880 O O . THR A 1 109 ? 7.286 -1.114 2.453 1.00 91.75 109 THR A O 1
ATOM 883 N N . HIS A 1 110 ? 6.019 -2.823 1.702 1.00 93.00 110 HIS A N 1
ATOM 884 C CA . HIS A 1 110 ? 5.074 -2.888 2.828 1.00 93.00 110 HIS A CA 1
ATOM 885 C C . HIS A 1 110 ? 4.349 -1.561 3.149 1.00 93.00 110 HIS A C 1
ATOM 887 O O . HIS A 1 110 ? 3.833 -1.405 4.253 1.00 93.00 110 HIS A O 1
ATOM 893 N N . GLN A 1 111 ? 4.275 -0.617 2.202 1.00 95.44 111 GLN A N 1
ATOM 894 C CA . GLN A 1 111 ? 3.835 0.762 2.452 1.00 95.44 111 GLN A CA 1
ATOM 895 C C . GLN A 1 111 ? 2.495 0.861 3.191 1.00 95.44 111 GLN A C 1
ATOM 897 O O . GLN A 1 111 ? 2.438 1.424 4.278 1.00 95.44 111 GLN A O 1
ATOM 902 N N . LEU A 1 112 ? 1.437 0.258 2.638 1.00 96.06 112 LEU A N 1
ATOM 903 C CA . LEU A 1 112 ? 0.091 0.312 3.223 1.00 96.06 112 LEU A CA 1
ATOM 904 C C . LEU A 1 112 ? 0.040 -0.335 4.612 1.00 96.06 112 LEU A C 1
ATOM 906 O O . LEU A 1 112 ? -0.628 0.182 5.497 1.00 96.06 112 LEU A O 1
ATOM 910 N N . ARG A 1 113 ? 0.764 -1.448 4.807 1.00 95.69 113 ARG A N 1
ATOM 911 C CA . ARG A 1 113 ? 0.808 -2.183 6.081 1.00 95.69 113 ARG A CA 1
ATOM 912 C C . ARG A 1 113 ? 1.409 -1.323 7.189 1.00 95.69 113 ARG A C 1
ATOM 914 O O . ARG A 1 113 ? 0.805 -1.207 8.248 1.00 95.69 113 ARG A O 1
ATOM 921 N N . VAL A 1 114 ? 2.579 -0.732 6.938 1.00 96.12 114 VAL A N 1
ATOM 922 C CA . VAL A 1 114 ? 3.286 0.085 7.937 1.00 96.12 114 VAL A CA 1
ATOM 923 C C . VAL A 1 114 ? 2.480 1.343 8.265 1.00 96.12 114 VAL A C 1
ATOM 925 O O . VAL A 1 114 ? 2.232 1.605 9.437 1.00 96.12 114 VAL A O 1
ATOM 928 N N . GLN A 1 115 ? 1.995 2.051 7.241 1.00 96.94 115 GLN A N 1
ATOM 929 C CA . GLN A 1 115 ? 1.222 3.283 7.417 1.00 96.94 115 GLN A CA 1
ATOM 930 C C . GLN A 1 115 ? -0.072 3.063 8.212 1.00 96.94 115 GLN A C 1
ATOM 932 O O . GLN A 1 115 ? -0.347 3.772 9.176 1.00 96.94 115 GLN A O 1
ATOM 937 N N . LEU A 1 116 ? -0.861 2.045 7.856 1.00 97.25 116 LEU A N 1
ATOM 938 C CA . LEU A 1 116 ? -2.113 1.751 8.561 1.00 97.25 116 LEU A CA 1
ATOM 939 C C . LEU A 1 116 ? -1.879 1.270 10.001 1.00 97.25 116 LEU A C 1
ATOM 941 O O . LEU A 1 116 ? -2.649 1.612 10.898 1.00 97.25 116 LEU A O 1
ATOM 945 N N . ALA A 1 117 ? -0.796 0.526 10.250 1.00 96.62 117 ALA A N 1
ATOM 946 C CA . ALA A 1 117 ? -0.422 0.134 11.606 1.00 96.62 117 ALA A CA 1
ATOM 947 C C . ALA A 1 117 ? -0.077 1.348 12.485 1.00 96.62 117 ALA A C 1
ATOM 949 O O . ALA A 1 117 ? -0.523 1.412 13.631 1.00 96.62 117 ALA A O 1
ATOM 950 N N . ASN A 1 118 ? 0.650 2.335 11.956 1.00 95.62 118 ASN A N 1
ATOM 951 C CA . ASN A 1 118 ? 1.003 3.542 12.711 1.00 95.62 118 ASN A CA 1
ATOM 952 C C . ASN A 1 118 ? -0.180 4.493 12.928 1.00 95.62 118 ASN A C 1
ATOM 954 O O . ASN A 1 118 ? -0.254 5.144 13.971 1.00 95.62 118 ASN A O 1
ATOM 958 N N . GLU A 1 119 ? -1.171 4.478 12.036 1.00 95.44 119 GLU A N 1
ATOM 959 C CA . GLU A 1 119 ? -2.479 5.112 12.263 1.00 95.44 119 GLU A CA 1
ATOM 960 C C . GLU A 1 119 ? -3.363 4.361 13.278 1.00 95.44 119 GLU A C 1
ATOM 962 O O . GLU A 1 119 ? -4.505 4.753 13.527 1.00 95.44 119 GLU A O 1
ATOM 967 N N . LYS A 1 120 ? -2.845 3.295 13.907 1.00 96.25 120 LYS A N 1
ATOM 968 C CA . LYS A 1 120 ? -3.548 2.458 14.895 1.00 96.25 120 LYS A CA 1
ATOM 969 C C . LYS A 1 120 ? -4.786 1.755 14.329 1.00 96.25 120 LYS A C 1
ATOM 971 O O . LYS A 1 120 ? -5.700 1.419 15.079 1.00 96.25 120 LYS A O 1
ATOM 976 N N . ILE A 1 121 ? -4.794 1.517 13.020 1.00 96.75 121 ILE A N 1
ATOM 977 C CA . ILE A 1 121 ? -5.817 0.749 12.306 1.00 96.75 121 ILE A CA 1
ATOM 978 C C . ILE A 1 121 ? -5.144 -0.321 11.430 1.00 96.75 121 ILE A C 1
ATOM 980 O O . ILE A 1 121 ? -5.198 -0.244 10.200 1.00 96.75 121 ILE A O 1
ATOM 984 N N . PRO A 1 122 ? -4.421 -1.287 12.032 1.00 97.50 122 PRO A N 1
ATOM 985 C CA . PRO A 1 122 ? -3.613 -2.241 11.282 1.00 97.50 122 PRO A CA 1
ATOM 986 C C . PRO A 1 122 ? -4.469 -3.103 10.350 1.00 97.50 122 PRO A C 1
ATOM 988 O O . PRO A 1 122 ? -5.652 -3.340 10.589 1.00 97.50 122 PRO A O 1
ATOM 991 N N . ILE A 1 123 ? -3.840 -3.590 9.278 1.00 97.25 123 ILE A N 1
ATOM 992 C CA . ILE A 1 123 ? -4.445 -4.599 8.402 1.00 97.25 123 ILE A CA 1
ATOM 993 C C . ILE A 1 123 ? -4.620 -5.897 9.201 1.00 97.25 123 ILE A C 1
ATOM 995 O O . ILE A 1 123 ? -3.681 -6.299 9.889 1.00 97.25 123 ILE A O 1
ATOM 999 N N . VAL A 1 124 ? -5.799 -6.517 9.074 1.00 95.12 124 VAL A N 1
ATOM 1000 C CA . VAL A 1 124 ? -6.151 -7.815 9.688 1.00 95.12 124 VAL A CA 1
ATOM 1001 C C . VAL A 1 124 ? -5.249 -8.943 9.191 1.00 95.12 124 VAL A C 1
ATOM 1003 O O . VAL A 1 124 ? -4.940 -8.965 7.974 1.00 95.12 124 VAL A O 1
#

Radius of gyration: 16.41 Å; Cα contacts (8 Å, |Δi|>4): 216; chains: 1; bounding box: 38×41×40 Å

Sequence (124 aa):
KKNMNFTFVNRIDKATSGMIIGAKTLPVVRELSEEIRERRIDKKYYILVDGKPKQNKFTIKSYLKKTDTKVVELNGWEEGAKESISYFKTIKNGKERTLLEGLLGTGRTHQLRVQLANEKIPIV